Protein AF-A0AAV0R3B0-F1 (afdb_monomer)

Radius of gyration: 15.56 Å; Cα contacts (8 Å, |Δi|>4): 92; chains: 1; bounding box: 33×29×39 Å

Nearest PDB structures (foldseek):
  3kak-assembly1_B  TM=9.661E-01  e=2.501E-10  Glycine max
  3kaj-assembly1_A  TM=9.684E-01  e=2.501E-10  Glycine max
  5oes-assembly1_A  TM=9.987E-01  e=6.649E-10  Solanum tuberosum
  3kak-assembly1_A  TM=9.630E-01  e=2.850E-10  Glycine max
  3kaj-assembly1_B  TM=9.526E-01  e=2.850E-10  Glycine max

Structure (mmCIF, N/CA/C/O backbone):
data_AF-A0AAV0R3B0-F1
#
_entry.id   AF-A0AAV0R3B0-F1
#
loop_
_atom_site.group_PDB
_atom_site.id
_atom_site.type_symbol
_atom_site.label_atom_id
_atom_site.label_alt_id
_atom_site.label_comp_id
_atom_site.label_asym_id
_atom_site.label_entity_id
_atom_site.label_seq_id
_atom_site.pdbx_PDB_ins_code
_atom_site.Cartn_x
_atom_site.Cartn_y
_atom_site.Cartn_z
_atom_site.occupancy
_atom_site.B_iso_or_equiv
_atom_site.auth_seq_id
_atom_site.auth_comp_id
_atom_site.auth_asym_id
_atom_site.auth_atom_id
_atom_site.pdbx_PDB_model_num
ATOM 1 N N . MET A 1 1 ? -4.686 11.022 8.867 1.00 60.69 1 MET A N 1
ATOM 2 C CA . MET A 1 1 ? -4.350 9.580 8.938 1.00 60.69 1 MET A CA 1
ATOM 3 C C . MET A 1 1 ? -3.742 9.157 10.267 1.00 60.69 1 MET A C 1
ATOM 5 O O . MET A 1 1 ? -3.828 7.975 10.558 1.00 60.69 1 MET A O 1
ATOM 9 N N . ALA A 1 2 ? -3.249 10.084 11.100 1.00 69.44 2 ALA A N 1
ATOM 10 C CA . ALA A 1 2 ? -3.178 9.853 12.546 1.00 69.44 2 ALA A CA 1
ATOM 11 C C . ALA A 1 2 ? -4.500 9.276 13.103 1.00 69.44 2 ALA A C 1
ATOM 13 O O . ALA A 1 2 ? -4.475 8.395 13.940 1.00 69.44 2 ALA A O 1
ATOM 14 N N . GLU A 1 3 ? -5.640 9.679 12.538 1.00 78.50 3 GLU A N 1
ATOM 15 C CA . GLU A 1 3 ? -6.965 9.093 12.792 1.00 78.50 3 GLU A CA 1
ATOM 16 C C . GLU A 1 3 ? -7.047 7.574 12.533 1.00 78.50 3 GLU A C 1
ATOM 18 O O . GLU A 1 3 ? -7.582 6.855 13.357 1.00 78.50 3 GLU A O 1
ATOM 23 N N . ILE A 1 4 ? -6.438 7.042 11.460 1.00 84.00 4 ILE A N 1
ATOM 24 C CA . ILE A 1 4 ? -6.403 5.583 11.221 1.00 84.00 4 ILE A CA 1
ATOM 25 C C . ILE A 1 4 ? -5.455 4.886 12.208 1.00 84.00 4 ILE A C 1
ATOM 27 O O . ILE A 1 4 ? -5.718 3.758 12.598 1.00 84.00 4 ILE A O 1
ATOM 31 N N . ASP A 1 5 ? -4.362 5.536 12.624 1.00 86.75 5 ASP A N 1
ATOM 32 C CA . ASP A 1 5 ? -3.488 5.000 13.686 1.00 86.75 5 ASP A CA 1
ATOM 33 C C . ASP A 1 5 ? -4.220 4.940 15.038 1.00 86.75 5 ASP A C 1
ATOM 35 O O . ASP A 1 5 ? -3.955 4.053 15.840 1.00 86.75 5 ASP A O 1
ATOM 39 N N . GLN A 1 6 ? -5.131 5.886 15.289 1.00 87.75 6 GLN A N 1
ATOM 40 C CA . GLN A 1 6 ? -5.860 6.012 16.554 1.00 87.75 6 GLN A CA 1
ATOM 41 C C . GLN A 1 6 ? -7.130 5.160 16.611 1.00 87.75 6 GLN A C 1
ATOM 43 O O . GLN A 1 6 ? -7.431 4.593 17.656 1.00 87.75 6 GLN A O 1
ATOM 48 N N . GLU A 1 7 ? -7.876 5.079 15.512 1.00 92.69 7 GLU A N 1
ATOM 49 C CA . GLU A 1 7 ? -9.208 4.461 15.465 1.00 92.69 7 GLU A CA 1
ATOM 50 C C . GLU A 1 7 ? -9.240 3.144 14.686 1.00 92.69 7 GLU A C 1
ATOM 52 O O . GLU A 1 7 ? -10.281 2.489 14.616 1.00 92.69 7 GLU A O 1
ATOM 57 N N . GLY A 1 8 ? -8.130 2.788 14.039 1.00 95.12 8 GLY A N 1
ATOM 58 C CA . GLY A 1 8 ? -8.032 1.606 13.203 1.00 95.12 8 GLY A CA 1
ATOM 59 C C . GLY A 1 8 ? -7.732 0.349 14.010 1.00 95.12 8 GLY A C 1
ATOM 60 O O . GLY A 1 8 ? -6.726 0.278 14.715 1.00 95.12 8 GLY A O 1
ATOM 61 N N . GLU A 1 9 ? -8.532 -0.693 13.814 1.00 96.94 9 GLU A N 1
ATOM 62 C CA . GLU A 1 9 ? -8.262 -2.024 14.361 1.00 96.94 9 GLU A CA 1
ATOM 63 C C . GLU A 1 9 ? -8.576 -3.126 13.346 1.00 96.94 9 GLU A C 1
ATOM 65 O O . GLU A 1 9 ? -9.440 -2.979 12.483 1.00 96.94 9 GLU A O 1
ATOM 70 N N . ILE A 1 10 ? -7.847 -4.240 13.433 1.00 98.00 10 ILE A N 1
ATOM 71 C CA . ILE A 1 10 ? -8.080 -5.419 12.596 1.00 98.00 10 ILE A CA 1
ATOM 72 C C . ILE A 1 10 ? -8.753 -6.487 13.452 1.00 98.00 10 ILE A C 1
ATOM 74 O O . ILE A 1 10 ? -8.207 -6.906 14.474 1.00 98.00 10 ILE A O 1
ATOM 78 N N . GLN A 1 11 ? -9.922 -6.945 13.018 1.00 98.19 11 GLN A N 1
ATOM 79 C CA . GLN A 1 11 ? -10.639 -8.056 13.635 1.00 98.19 11 GLN A CA 1
ATOM 80 C C . GLN A 1 11 ? -9.923 -9.399 13.382 1.00 98.19 11 GLN A C 1
ATOM 82 O O . GLN A 1 11 ? -9.095 -9.495 12.475 1.00 98.19 11 GLN A O 1
ATOM 87 N N . PRO A 1 12 ? -10.230 -10.474 14.138 1.00 98.00 12 PRO A N 1
ATOM 88 C CA . PRO A 1 12 ? -9.577 -11.779 13.966 1.00 98.00 12 PRO A CA 1
ATOM 89 C C . PRO A 1 12 ? -9.679 -12.387 12.557 1.00 98.00 12 PRO A C 1
ATOM 91 O O . PRO A 1 12 ? -8.842 -13.206 12.187 1.00 98.00 12 PRO A O 1
ATOM 94 N N . ASP A 1 13 ? -10.682 -11.993 11.770 1.00 98.00 13 ASP A N 1
ATOM 95 C CA . ASP A 1 13 ? -10.880 -12.412 10.376 1.00 98.00 13 ASP A CA 1
ATOM 96 C C . ASP A 1 13 ? -10.117 -11.536 9.353 1.00 98.00 13 ASP A C 1
ATOM 98 O O . ASP A 1 13 ? -10.193 -11.759 8.143 1.00 98.00 13 ASP A O 1
ATOM 102 N N . GLY A 1 14 ? -9.370 -10.536 9.829 1.00 98.19 14 GLY A N 1
ATOM 103 C CA . GLY A 1 14 ? -8.623 -9.584 9.014 1.00 98.19 14 GLY A CA 1
ATOM 104 C C . GLY A 1 14 ? -9.418 -8.340 8.601 1.00 98.19 14 GLY A C 1
ATOM 105 O O . GLY A 1 14 ? -8.847 -7.461 7.946 1.00 98.19 14 GLY A O 1
ATOM 106 N N . THR A 1 15 ? -10.698 -8.218 8.967 1.00 98.56 15 THR A N 1
ATOM 107 C CA . THR A 1 15 ? -11.518 -7.041 8.645 1.00 98.56 15 THR A CA 1
ATOM 108 C C . THR A 1 15 ? -10.969 -5.796 9.341 1.00 98.56 15 THR A C 1
ATOM 110 O O . THR A 1 15 ? -10.792 -5.783 10.557 1.00 98.56 15 THR A O 1
ATOM 113 N N . LEU A 1 16 ? -10.704 -4.734 8.573 1.00 98.50 16 LEU A N 1
ATOM 114 C CA . LEU A 1 16 ? -10.340 -3.425 9.120 1.00 98.50 16 LEU A CA 1
ATOM 115 C C . LEU A 1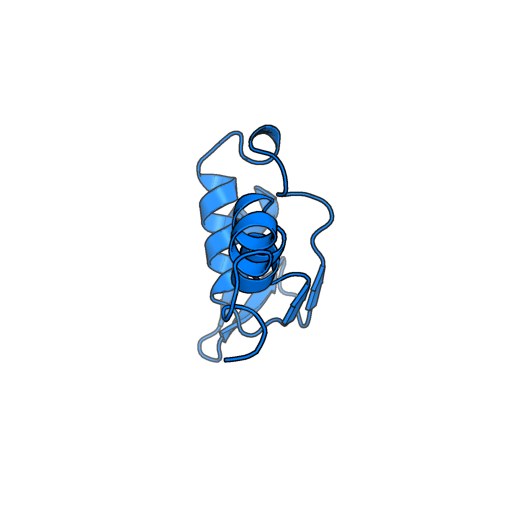 16 ? -11.602 -2.680 9.555 1.00 98.50 16 LEU A C 1
ATOM 117 O O . LEU A 1 16 ? -12.494 -2.455 8.731 1.00 98.50 16 LEU A O 1
ATOM 121 N N . LEU A 1 17 ? -11.631 -2.242 10.810 1.00 98.06 17 LEU A N 1
ATOM 122 C CA . LEU A 1 17 ? -12.571 -1.245 11.306 1.00 98.06 17 LEU A CA 1
ATOM 123 C C . LEU A 1 17 ? -11.876 0.111 11.425 1.00 98.06 17 LEU A C 1
ATOM 125 O O . LEU A 1 17 ? -10.735 0.181 11.873 1.00 98.06 17 LEU A O 1
ATOM 129 N N . VAL A 1 18 ? -12.572 1.183 11.049 1.00 96.69 18 VAL A N 1
ATOM 130 C CA . VAL A 1 18 ? -12.176 2.570 11.345 1.00 96.69 18 VAL A CA 1
ATOM 131 C C . VAL A 1 18 ? -13.398 3.284 11.904 1.00 96.69 18 VAL A C 1
ATOM 133 O O . VAL A 1 18 ? -14.454 3.284 11.266 1.00 96.69 18 VAL A O 1
ATOM 136 N N . GLY A 1 19 ? -13.299 3.811 13.126 1.00 94.31 19 GLY A N 1
ATOM 137 C CA . GLY A 1 19 ? -14.444 4.416 13.815 1.00 94.31 19 GLY A CA 1
ATOM 138 C C . GLY A 1 19 ? -15.645 3.462 13.922 1.00 94.31 19 GLY A C 1
ATOM 139 O O . GLY A 1 19 ? -16.786 3.878 13.733 1.00 94.31 19 GLY A O 1
ATOM 140 N N . GLY A 1 20 ? -15.392 2.158 14.107 1.00 94.75 20 GLY A N 1
ATOM 141 C CA . GLY A 1 20 ? -16.417 1.105 14.177 1.00 94.75 20 GLY A CA 1
ATOM 142 C C . GLY A 1 20 ? -17.024 0.662 12.837 1.00 94.75 20 GLY A C 1
ATOM 143 O O . GLY A 1 20 ? -17.873 -0.228 12.824 1.00 94.75 20 GLY A O 1
ATOM 144 N N . HIS A 1 21 ? -16.600 1.236 11.709 1.00 97.00 21 HIS A N 1
ATOM 145 C CA . HIS A 1 21 ? -17.121 0.893 10.384 1.00 97.00 21 HIS A CA 1
ATOM 146 C C . HIS A 1 21 ? -16.189 -0.070 9.650 1.00 97.00 21 HIS A C 1
ATOM 148 O O . HIS A 1 21 ? -14.989 0.180 9.551 1.00 97.00 21 HIS A O 1
ATOM 154 N N . ALA A 1 22 ? -16.753 -1.142 9.087 1.00 98.12 22 ALA A N 1
ATOM 155 C CA . ALA A 1 22 ? -16.003 -2.100 8.283 1.00 98.12 22 ALA A CA 1
ATOM 156 C C . ALA A 1 22 ? -15.580 -1.503 6.936 1.00 98.12 22 ALA A C 1
ATOM 158 O O . ALA A 1 22 ? -16.402 -0.974 6.182 1.00 98.12 22 ALA A O 1
ATOM 159 N N . ILE A 1 23 ? -14.292 -1.623 6.618 1.00 98.38 23 ILE A N 1
ATOM 160 C CA . ILE A 1 23 ? -13.696 -1.060 5.408 1.00 98.38 23 ILE A CA 1
ATOM 161 C C . ILE A 1 23 ? -13.455 -2.163 4.378 1.00 98.38 23 ILE A C 1
ATOM 163 O O . ILE A 1 23 ? -12.604 -3.030 4.559 1.00 98.38 23 ILE A O 1
ATOM 167 N N . ALA A 1 24 ? -14.173 -2.097 3.255 1.00 98.44 24 ALA A N 1
ATOM 168 C CA . ALA A 1 24 ? -13.992 -3.031 2.142 1.00 98.44 24 ALA A CA 1
ATOM 169 C C . ALA A 1 24 ? -12.872 -2.605 1.174 1.00 98.44 24 ALA A C 1
ATOM 171 O O . ALA A 1 24 ? -12.162 -3.452 0.633 1.00 98.44 24 ALA A O 1
ATOM 172 N N . VAL A 1 25 ? -12.705 -1.296 0.943 1.00 98.56 25 VAL A N 1
ATOM 173 C CA . VAL A 1 25 ? -11.742 -0.735 -0.018 1.00 98.56 25 VAL A CA 1
ATOM 174 C C . VAL A 1 25 ? -11.026 0.462 0.595 1.00 98.56 25 VAL A C 1
ATOM 176 O O . VAL A 1 25 ? -11.659 1.358 1.146 1.00 98.56 25 VAL A O 1
ATOM 179 N N . ILE A 1 26 ? -9.706 0.508 0.435 1.00 98.44 26 ILE A N 1
ATOM 180 C CA . ILE A 1 26 ? -8.859 1.645 0.792 1.00 98.44 26 ILE A CA 1
ATOM 181 C C . ILE A 1 26 ? -8.373 2.289 -0.500 1.00 98.44 26 ILE A C 1
ATOM 183 O O . ILE A 1 26 ? -7.576 1.707 -1.238 1.00 98.44 26 ILE A O 1
ATOM 187 N N . TYR A 1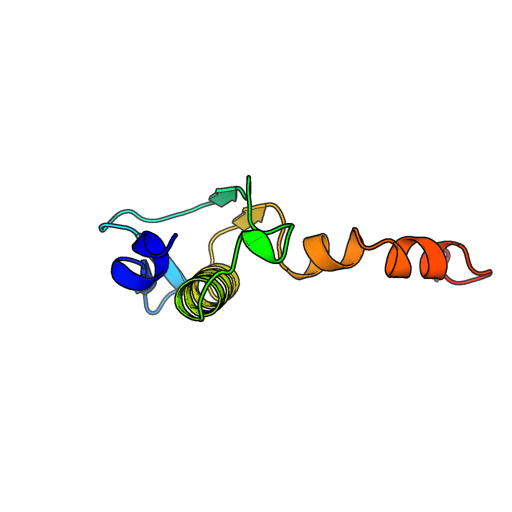 27 ? -8.844 3.502 -0.769 1.00 98.25 27 TYR A N 1
ATOM 188 C CA . TYR A 1 27 ? -8.464 4.268 -1.948 1.00 98.25 27 TYR A CA 1
ATOM 189 C C . TYR A 1 27 ? -7.470 5.373 -1.580 1.00 98.25 27 TYR A C 1
ATOM 191 O O . TYR A 1 27 ? -7.824 6.367 -0.944 1.00 98.25 27 TYR A O 1
ATOM 199 N N . PHE A 1 28 ? -6.208 5.208 -1.973 1.00 97.44 28 PHE A N 1
ATOM 200 C CA . PHE A 1 28 ? -5.150 6.150 -1.622 1.00 97.44 28 PHE A CA 1
ATOM 201 C C . PHE A 1 28 ? -5.176 7.392 -2.523 1.00 97.44 28 PHE A C 1
ATOM 203 O O . PHE A 1 28 ? -4.941 7.331 -3.731 1.00 97.44 28 PHE A O 1
ATOM 210 N N . ARG A 1 29 ? -5.378 8.560 -1.905 1.00 97.00 29 ARG A N 1
ATOM 211 C CA . ARG A 1 29 ? -5.236 9.896 -2.527 1.00 97.00 29 ARG A CA 1
ATOM 212 C C . ARG A 1 29 ? -4.113 10.740 -1.921 1.00 97.00 29 ARG A C 1
ATOM 214 O O . ARG A 1 29 ? -4.010 11.926 -2.200 1.00 97.00 29 ARG A O 1
ATOM 221 N N . ALA A 1 30 ? -3.278 10.102 -1.116 1.00 94.94 30 ALA A N 1
ATOM 222 C CA . ALA A 1 30 ? -2.076 10.626 -0.483 1.00 94.94 30 ALA A CA 1
ATOM 223 C C . ALA A 1 30 ? -1.103 9.450 -0.304 1.00 94.94 30 ALA A C 1
ATOM 225 O O . ALA A 1 30 ? -1.421 8.334 -0.723 1.00 94.94 30 ALA A O 1
ATOM 226 N N . ARG A 1 31 ? 0.014 9.663 0.399 1.00 92.75 31 ARG A N 1
ATOM 227 C CA . ARG A 1 31 ? 1.020 8.642 0.755 1.00 92.75 31 ARG A CA 1
ATOM 228 C C . ARG A 1 31 ? 1.977 8.277 -0.371 1.00 92.75 31 ARG A C 1
ATOM 230 O O . ARG A 1 31 ? 2.612 7.229 -0.305 1.00 92.75 31 ARG A O 1
ATOM 237 N N . TYR A 1 32 ? 2.093 9.140 -1.373 1.00 96.69 32 TYR A N 1
ATOM 238 C CA . TYR A 1 32 ? 3.009 8.970 -2.504 1.00 96.69 32 TYR A CA 1
ATOM 239 C C . TYR A 1 32 ? 4.296 9.786 -2.338 1.00 96.69 32 TYR A C 1
ATOM 241 O O . TYR A 1 32 ? 5.238 9.598 -3.106 1.00 96.69 32 TYR A O 1
ATOM 249 N N . ALA A 1 33 ? 4.348 10.680 -1.344 1.00 96.94 33 ALA A N 1
ATOM 250 C CA . ALA A 1 33 ? 5.503 11.518 -1.054 1.00 96.94 33 ALA A CA 1
ATOM 251 C C . ALA A 1 33 ? 5.946 11.378 0.413 1.00 96.94 33 ALA A C 1
ATOM 253 O O . ALA A 1 33 ? 5.106 11.172 1.292 1.00 96.94 33 ALA A O 1
ATOM 254 N N . PRO A 1 34 ? 7.245 11.556 0.721 1.00 97.56 34 PRO A N 1
ATOM 255 C CA . PRO A 1 34 ? 7.736 11.535 2.101 1.00 97.56 34 PRO A CA 1
ATOM 256 C C . PRO A 1 34 ? 7.051 12.562 3.009 1.00 97.56 34 PRO A C 1
ATOM 258 O O . PRO A 1 34 ? 6.832 12.291 4.182 1.00 97.56 34 PRO A O 1
ATOM 261 N N . THR A 1 35 ? 6.650 13.713 2.460 1.00 97.25 35 THR A N 1
ATOM 262 C CA . THR A 1 35 ? 5.927 14.771 3.186 1.00 97.25 35 THR A CA 1
ATOM 263 C C . THR A 1 35 ? 4.584 14.317 3.745 1.00 97.25 35 THR A C 1
ATOM 265 O O . THR A 1 35 ? 4.076 14.938 4.672 1.00 97.25 35 THR A O 1
ATOM 268 N N . ASP A 1 36 ? 4.013 13.232 3.218 1.00 96.38 36 ASP A N 1
ATOM 269 C CA . ASP A 1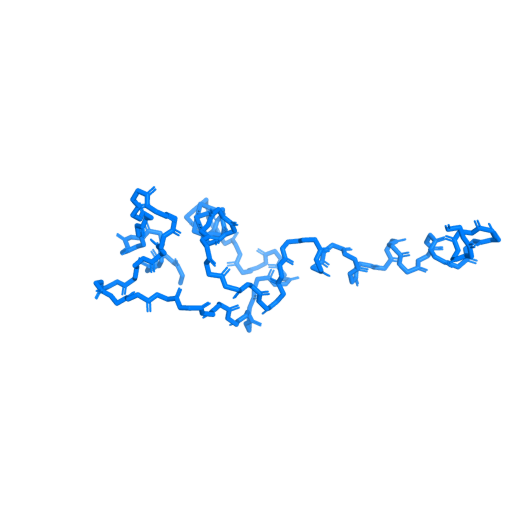 36 ? 2.795 12.660 3.777 1.00 96.38 36 ASP A CA 1
ATOM 270 C C . ASP A 1 36 ? 3.058 11.989 5.134 1.00 96.38 36 ASP A C 1
ATOM 272 O O . ASP A 1 36 ? 2.119 11.823 5.907 1.00 96.38 36 ASP A O 1
ATOM 276 N N . TYR A 1 37 ? 4.304 11.610 5.443 1.00 96.06 37 TYR A N 1
ATOM 277 C CA . TYR A 1 37 ? 4.728 10.832 6.613 1.00 96.06 37 TYR A CA 1
ATOM 278 C C . TYR A 1 37 ? 5.564 11.673 7.603 1.00 96.06 37 TYR A C 1
ATOM 280 O O . TYR A 1 37 ? 6.765 11.439 7.740 1.00 96.06 37 TYR A O 1
ATOM 288 N N . PRO A 1 38 ? 4.970 12.660 8.302 1.00 96.00 38 PRO A N 1
ATOM 289 C CA . PRO A 1 38 ? 5.698 13.496 9.255 1.00 96.00 38 PRO A CA 1
ATOM 290 C C . PRO A 1 38 ? 6.122 12.744 10.526 1.00 96.00 38 PRO A C 1
ATOM 292 O O . PRO A 1 38 ? 6.997 13.225 11.243 1.00 96.00 38 PRO A O 1
ATOM 295 N N . SER A 1 39 ? 5.510 11.593 10.829 1.00 96.19 39 SER A N 1
ATOM 296 C CA . SER A 1 39 ? 5.820 10.788 12.010 1.00 96.19 39 SER A CA 1
ATOM 297 C C . SER A 1 39 ? 5.630 9.281 11.772 1.00 96.19 39 SER A C 1
ATOM 299 O O . SER A 1 39 ? 5.174 8.835 10.720 1.00 96.19 39 SER A O 1
ATOM 301 N N . GLU A 1 40 ? 5.945 8.474 12.788 1.00 96.12 40 GLU A N 1
ATOM 302 C CA . GLU A 1 40 ? 5.726 7.020 12.773 1.00 96.12 40 GLU A CA 1
ATOM 303 C C . GLU A 1 40 ? 4.246 6.610 12.785 1.00 96.12 40 GLU A C 1
ATOM 305 O O . GLU A 1 40 ? 3.919 5.496 12.371 1.00 96.12 40 GLU A O 1
ATOM 310 N N . ALA A 1 41 ? 3.334 7.483 13.229 1.00 95.69 41 ALA A N 1
ATOM 311 C CA . ALA A 1 41 ? 1.895 7.188 13.235 1.00 95.69 41 ALA A CA 1
ATOM 312 C C . ALA A 1 41 ? 1.390 6.875 11.824 1.00 95.69 41 ALA A C 1
ATOM 314 O O . ALA A 1 41 ? 0.635 5.934 11.581 1.00 95.69 41 ALA A O 1
ATOM 315 N N . GLU A 1 42 ? 1.888 7.625 10.852 1.00 96.31 42 GLU A N 1
ATOM 316 C CA . GLU A 1 42 ? 1.564 7.434 9.455 1.00 96.31 42 GLU A CA 1
ATOM 317 C C . GLU A 1 42 ? 2.068 6.108 8.874 1.00 96.31 42 GLU A C 1
ATOM 319 O O . GLU A 1 42 ? 1.393 5.494 8.039 1.00 96.31 42 GLU A O 1
ATOM 324 N N . TRP A 1 43 ? 3.242 5.657 9.317 1.00 96.50 43 TRP A N 1
ATOM 325 C CA . TRP A 1 43 ? 3.810 4.373 8.919 1.00 96.50 43 TRP A CA 1
ATOM 326 C C . TRP A 1 43 ? 3.049 3.202 9.532 1.00 96.50 43 TRP A C 1
ATOM 328 O O . TRP A 1 43 ? 2.694 2.267 8.810 1.00 96.50 43 TRP A O 1
ATOM 338 N N . ARG A 1 44 ? 2.727 3.273 10.828 1.00 97.25 44 ARG A N 1
ATOM 339 C CA . ARG A 1 44 ? 1.907 2.263 11.514 1.00 97.25 44 ARG A CA 1
ATOM 340 C C . ARG A 1 44 ? 0.533 2.124 10.883 1.00 97.25 44 ARG A C 1
ATOM 342 O O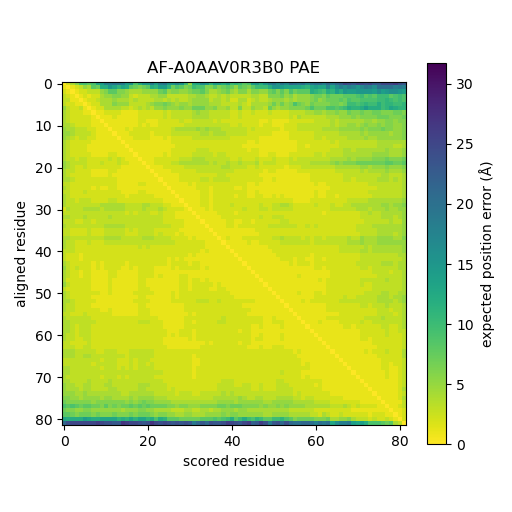 . ARG A 1 44 ? 0.125 1.010 10.565 1.00 97.25 44 ARG A O 1
ATOM 349 N N . ALA A 1 45 ? -0.133 3.236 10.599 1.00 96.81 45 ALA A N 1
ATOM 350 C CA . ALA A 1 45 ? -1.435 3.206 9.956 1.00 96.81 45 ALA A CA 1
ATOM 351 C C . ALA A 1 45 ? -1.367 2.664 8.515 1.00 96.81 45 ALA A C 1
ATOM 353 O O . ALA A 1 45 ? -2.247 1.910 8.097 1.00 96.81 45 ALA A O 1
ATOM 354 N N . ARG A 1 46 ? -0.299 2.960 7.752 1.00 97.69 46 ARG A N 1
ATOM 355 C CA . ARG A 1 46 ? -0.073 2.315 6.444 1.00 97.69 46 ARG A CA 1
ATOM 356 C C . ARG A 1 46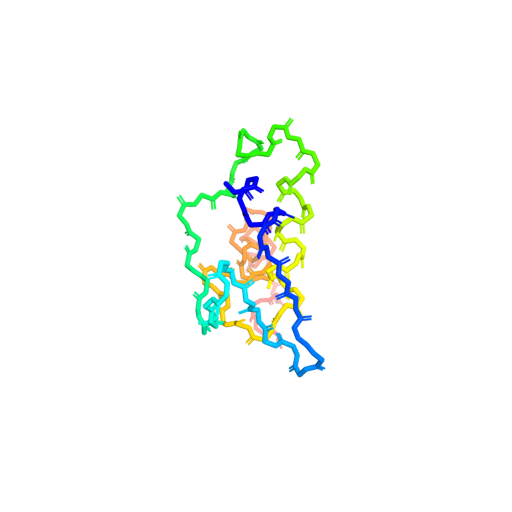 ? 0.100 0.802 6.590 1.00 97.69 46 ARG A C 1
ATOM 358 O O . ARG A 1 46 ? -0.498 0.059 5.818 1.00 97.69 46 ARG A O 1
ATOM 365 N N . LEU A 1 47 ? 0.881 0.350 7.570 1.00 97.88 47 LEU A N 1
ATOM 366 C CA . LEU A 1 47 ? 1.096 -1.073 7.834 1.00 97.88 47 LEU A CA 1
ATOM 367 C C . LEU A 1 47 ? -0.196 -1.783 8.263 1.00 97.88 47 LEU A C 1
ATOM 369 O O . LEU A 1 47 ? -0.464 -2.881 7.779 1.00 97.88 47 LEU A O 1
ATOM 373 N N . LEU A 1 48 ? -0.999 -1.158 9.127 1.00 97.81 48 LEU A N 1
ATOM 374 C CA . LEU A 1 48 ? -2.307 -1.659 9.554 1.00 97.81 48 LEU A CA 1
ATOM 375 C C . LEU A 1 48 ? -3.213 -1.896 8.339 1.00 97.81 48 LEU A C 1
ATOM 377 O O . LEU A 1 48 ? -3.701 -3.001 8.120 1.00 97.81 48 LEU A O 1
ATOM 381 N N . MET A 1 49 ? -3.355 -0.882 7.486 1.00 97.69 49 MET A N 1
ATOM 382 C CA . MET A 1 49 ? -4.131 -0.978 6.251 1.00 97.69 49 MET A CA 1
ATOM 383 C C . MET A 1 49 ? -3.652 -2.115 5.340 1.00 97.69 49 MET A C 1
ATOM 385 O O . MET A 1 49 ? -4.469 -2.914 4.883 1.00 97.69 49 MET A O 1
ATOM 389 N N . GLU A 1 50 ? -2.344 -2.231 5.094 1.00 98.31 50 GLU A N 1
ATOM 390 C CA . GLU A 1 50 ? -1.794 -3.276 4.216 1.00 98.31 50 GLU A CA 1
ATOM 391 C C . GLU A 1 50 ? -1.984 -4.693 4.782 1.00 98.31 50 GLU A C 1
ATOM 393 O O . GLU A 1 50 ? -2.186 -5.625 4.004 1.00 98.31 50 GLU A O 1
ATOM 398 N N . ARG A 1 51 ? -1.974 -4.859 6.113 1.00 98.00 51 ARG A N 1
ATOM 399 C CA . ARG A 1 51 ? -2.224 -6.147 6.788 1.00 98.00 51 ARG A CA 1
ATOM 400 C C . ARG A 1 51 ? -3.692 -6.576 6.784 1.00 98.00 51 ARG A C 1
ATOM 402 O O . ARG A 1 51 ? -3.959 -7.754 6.994 1.00 98.00 51 ARG A O 1
ATOM 409 N N . SER A 1 52 ? -4.623 -5.651 6.564 1.00 98.44 52 SER A N 1
ATOM 410 C CA . SER A 1 52 ? -6.056 -5.957 6.550 1.00 98.44 52 SER A CA 1
ATOM 411 C C . SER A 1 52 ? -6.520 -6.678 5.279 1.00 98.44 52 SER A C 1
ATOM 413 O O . SER A 1 52 ? -5.877 -6.602 4.224 1.00 98.44 52 SER A O 1
ATOM 415 N N . SER A 1 53 ? -7.701 -7.291 5.361 1.00 98.44 53 SER A N 1
ATOM 416 C CA . SER A 1 53 ? -8.415 -7.934 4.250 1.00 98.44 53 SER A CA 1
ATOM 417 C C . SER A 1 53 ? -9.038 -6.943 3.259 1.00 98.44 53 SER A C 1
ATOM 419 O O . SER A 1 53 ? -9.490 -7.356 2.192 1.00 98.44 53 SER A O 1
ATOM 421 N N . ALA A 1 54 ? -9.046 -5.639 3.563 1.00 98.69 54 ALA A N 1
ATOM 422 C CA . ALA A 1 54 ? -9.563 -4.624 2.650 1.00 98.69 54 ALA A CA 1
ATOM 423 C C . ALA A 1 54 ? -8.799 -4.642 1.312 1.00 98.69 54 ALA A C 1
ATOM 425 O O . ALA A 1 54 ? -7.598 -4.931 1.257 1.00 98.69 54 ALA A O 1
ATOM 426 N N . ILE A 1 55 ? -9.471 -4.294 0.217 1.00 98.81 55 ILE A N 1
ATOM 427 C CA . ILE A 1 55 ? -8.838 -4.135 -1.097 1.00 98.81 55 ILE A CA 1
ATOM 428 C C . ILE A 1 55 ? -8.087 -2.804 -1.112 1.00 98.81 55 ILE A C 1
ATOM 430 O O . ILE A 1 55 ? -8.677 -1.744 -0.918 1.00 98.81 55 ILE A O 1
ATOM 434 N N . LYS A 1 56 ? -6.777 -2.842 -1.365 1.00 98.69 56 LYS A N 1
ATOM 435 C CA . LYS A 1 56 ? -5.947 -1.635 -1.450 1.00 98.69 56 LYS A CA 1
ATOM 436 C C . LYS A 1 56 ? -5.886 -1.136 -2.893 1.00 98.69 56 LYS A C 1
ATOM 438 O O . LYS A 1 56 ? -5.561 -1.896 -3.803 1.00 98.69 56 LYS A O 1
ATOM 443 N N . CYS A 1 57 ? -6.143 0.152 -3.095 1.00 98.44 57 CYS A N 1
ATOM 444 C CA . CYS A 1 57 ? -6.052 0.833 -4.381 1.00 98.44 57 CYS A CA 1
ATOM 445 C C . CYS A 1 57 ? -5.112 2.050 -4.263 1.00 98.44 57 CYS A C 1
ATOM 447 O O . CYS A 1 57 ? -5.569 3.139 -3.904 1.00 98.44 57 CYS A O 1
ATOM 449 N N . PRO A 1 58 ? -3.803 1.885 -4.538 1.00 98.31 58 PRO A N 1
ATOM 450 C CA . PRO A 1 58 ? -3.092 0.631 -4.825 1.00 98.31 58 PRO A CA 1
ATOM 451 C C . PRO A 1 58 ? -2.647 -0.119 -3.555 1.00 98.31 58 PRO A C 1
ATOM 453 O O . PRO A 1 58 ? -2.512 0.483 -2.493 1.00 98.31 58 PRO A O 1
ATOM 456 N N . SER A 1 59 ? -2.355 -1.421 -3.677 1.00 98.44 59 SER A N 1
ATOM 457 C CA . SER A 1 59 ? -1.578 -2.182 -2.680 1.00 98.44 59 SER A CA 1
ATOM 458 C C . SER A 1 59 ? -0.121 -1.720 -2.622 1.00 98.44 59 SER A C 1
ATOM 460 O O . SER A 1 59 ? 0.365 -1.054 -3.543 1.00 98.44 59 SER A O 1
ATOM 462 N N . ILE A 1 60 ? 0.622 -2.123 -1.582 1.00 98.38 60 ILE A N 1
ATOM 463 C CA . ILE A 1 60 ? 2.059 -1.818 -1.502 1.00 98.38 60 ILE A CA 1
ATOM 464 C C . ILE A 1 60 ? 2.847 -2.356 -2.706 1.00 98.38 60 ILE A C 1
ATOM 466 O O . ILE A 1 60 ? 3.728 -1.662 -3.207 1.00 98.38 60 ILE A O 1
ATOM 470 N N . SER A 1 61 ? 2.498 -3.536 -3.233 1.00 98.50 61 SER A N 1
ATOM 471 C CA . SER A 1 61 ? 3.140 -4.086 -4.433 1.00 98.50 61 SER A CA 1
ATOM 472 C C . SER A 1 61 ? 2.879 -3.214 -5.660 1.00 98.50 61 SER A C 1
ATOM 474 O O . SER A 1 61 ? 3.831 -2.807 -6.319 1.00 98.50 61 SER A O 1
ATOM 476 N N . TYR A 1 62 ? 1.623 -2.836 -5.914 1.00 98.44 62 TYR A N 1
ATOM 477 C CA . TYR A 1 62 ? 1.269 -1.951 -7.030 1.00 98.44 62 TYR A CA 1
ATOM 478 C C . TYR A 1 62 ? 1.925 -0.573 -6.909 1.00 98.44 62 TYR A C 1
ATOM 480 O O . TYR A 1 62 ? 2.377 -0.013 -7.907 1.00 98.44 62 TYR A O 1
ATOM 488 N N . HIS A 1 63 ? 2.025 -0.037 -5.690 1.00 98.44 63 HIS A N 1
ATOM 489 C CA . HIS A 1 63 ? 2.746 1.206 -5.435 1.00 98.44 63 HIS A CA 1
ATOM 490 C C . HIS A 1 63 ? 4.214 1.083 -5.878 1.00 98.44 63 HIS A C 1
ATOM 492 O O . HIS A 1 63 ? 4.705 1.926 -6.630 1.00 98.44 63 HIS A O 1
ATOM 498 N N . LEU A 1 64 ? 4.912 0.021 -5.461 1.00 98.56 64 LEU A N 1
ATOM 499 C CA . LEU A 1 64 ? 6.321 -0.202 -5.804 1.00 98.56 64 LEU A CA 1
ATOM 500 C C . LEU A 1 64 ? 6.532 -0.467 -7.303 1.00 98.56 64 LEU A C 1
ATOM 502 O O . LEU A 1 64 ? 7.500 0.033 -7.885 1.00 98.56 64 LEU A O 1
ATOM 506 N N . THR A 1 65 ? 5.611 -1.1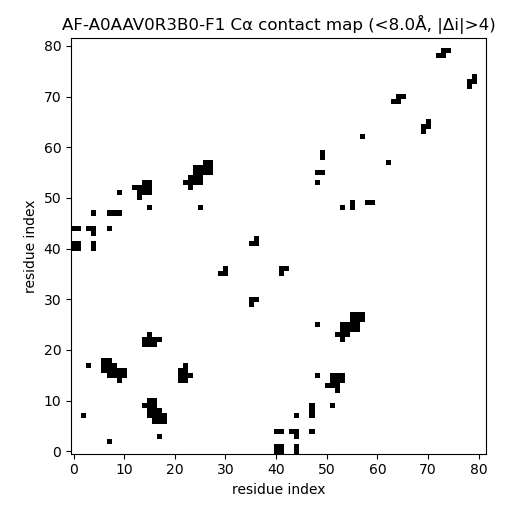81 -7.951 1.00 98.44 65 THR A N 1
ATOM 507 C CA . THR A 1 65 ? 5.642 -1.418 -9.402 1.00 98.44 65 THR A CA 1
ATOM 508 C C . THR A 1 65 ? 5.574 -0.113 -10.204 1.00 98.44 65 THR A C 1
ATOM 510 O O . THR A 1 65 ? 6.172 -0.024 -11.272 1.00 98.44 65 THR A O 1
ATOM 513 N N . GLY A 1 66 ? 4.931 0.937 -9.679 1.00 98.19 66 GLY A N 1
ATOM 514 C CA . GLY A 1 66 ? 4.869 2.261 -10.316 1.00 98.19 66 GLY A CA 1
ATOM 515 C C . GLY A 1 66 ? 6.162 3.088 -10.243 1.00 98.19 66 GLY A C 1
ATOM 516 O O . GLY A 1 66 ? 6.220 4.202 -10.776 1.00 98.19 66 GLY A O 1
ATOM 517 N N . THR A 1 67 ? 7.208 2.594 -9.575 1.00 98.75 67 THR A N 1
ATOM 518 C CA . THR A 1 67 ? 8.469 3.334 -9.444 1.00 98.75 67 THR A CA 1
ATOM 519 C C . THR A 1 67 ? 9.214 3.428 -10.775 1.00 98.75 67 THR A C 1
ATOM 521 O O . THR A 1 67 ? 9.213 2.516 -11.602 1.00 98.75 67 THR A O 1
ATOM 524 N N . LYS A 1 68 ? 9.955 4.527 -10.958 1.00 98.69 68 LYS A N 1
ATOM 525 C CA . LYS A 1 68 ? 10.821 4.710 -12.135 1.00 98.69 68 LYS A CA 1
ATOM 526 C C . LYS A 1 68 ? 11.910 3.643 -12.235 1.00 98.69 68 LYS A C 1
ATOM 528 O O . LYS A 1 68 ? 12.358 3.330 -13.333 1.00 98.69 68 LYS A O 1
ATOM 533 N N . LYS A 1 69 ? 12.306 3.048 -11.105 1.00 9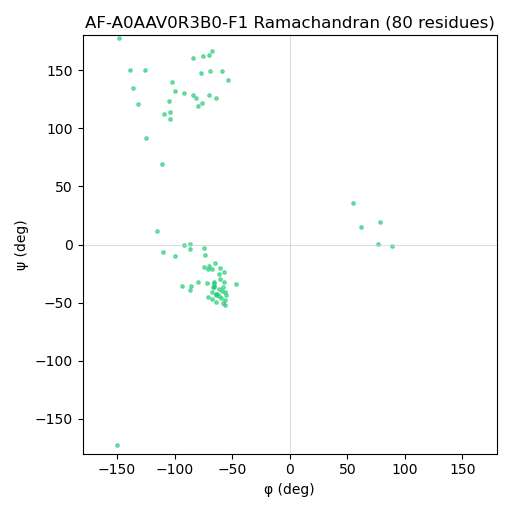8.62 69 LYS A N 1
ATOM 534 C CA . LYS A 1 69 ? 13.253 1.937 -11.098 1.00 98.62 69 LYS A CA 1
ATOM 535 C C . LYS A 1 69 ? 12.654 0.682 -11.731 1.00 98.62 69 LYS A C 1
ATOM 537 O O . LYS A 1 69 ? 13.306 0.097 -12.586 1.00 98.62 69 LYS A O 1
ATOM 542 N N . ILE A 1 70 ? 11.424 0.308 -11.37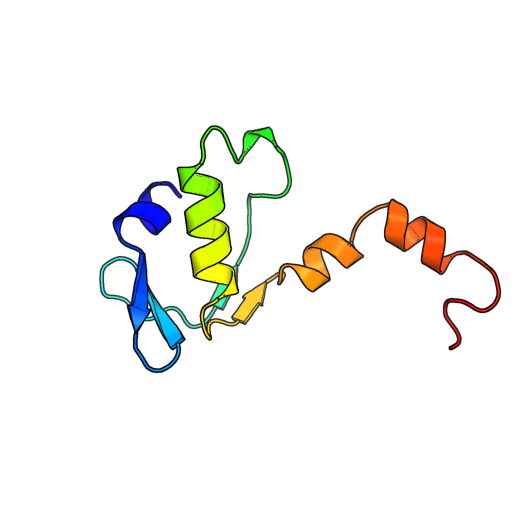1 1.00 98.50 70 ILE A N 1
ATOM 543 C CA . ILE A 1 70 ? 10.737 -0.818 -12.017 1.00 98.50 70 ILE A CA 1
ATOM 544 C C . ILE A 1 70 ? 10.506 -0.529 -13.501 1.00 98.50 70 ILE A C 1
ATOM 546 O O . ILE A 1 70 ? 10.814 -1.379 -14.32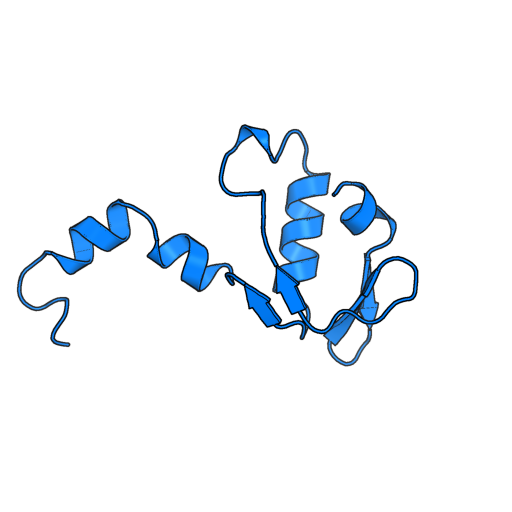8 1.00 98.50 70 ILE A O 1
ATOM 550 N N . GLN A 1 71 ? 10.093 0.690 -13.860 1.00 98.62 71 GLN A N 1
ATOM 551 C CA . GLN A 1 71 ? 9.983 1.093 -15.267 1.00 98.62 71 GLN A CA 1
ATOM 552 C C . GLN A 1 71 ? 11.302 0.896 -16.041 1.00 98.62 71 GLN A C 1
ATOM 554 O O . GLN A 1 71 ? 11.287 0.403 -17.164 1.00 98.62 71 GLN A O 1
ATOM 559 N N . GLN A 1 72 ? 12.442 1.263 -15.449 1.00 98.62 72 GLN A N 1
ATOM 560 C CA . GLN A 1 72 ? 13.757 1.070 -16.062 1.00 98.62 72 GLN A CA 1
ATOM 561 C C . GLN A 1 72 ? 14.135 -0.413 -16.179 1.00 98.62 72 GLN A C 1
ATOM 563 O O . GLN A 1 72 ? 14.714 -0.807 -17.189 1.00 98.62 72 GLN A O 1
ATOM 568 N N . GLU A 1 73 ? 13.844 -1.226 -15.161 1.00 98.31 73 GLU A N 1
ATOM 569 C CA . GLU A 1 73 ? 14.112 -2.670 -15.184 1.00 98.31 73 GLU A CA 1
ATOM 570 C C . GLU A 1 73 ? 13.290 -3.383 -16.263 1.00 98.31 73 GLU A C 1
ATOM 572 O O . GLU A 1 73 ? 13.855 -4.161 -17.025 1.00 98.31 73 GLU A O 1
ATOM 577 N N . LEU A 1 74 ? 12.004 -3.046 -16.399 1.00 97.94 74 LEU A N 1
ATOM 578 C CA . LEU A 1 74 ? 11.121 -3.592 -17.438 1.00 97.94 74 LEU A CA 1
ATOM 579 C C . LEU A 1 74 ? 11.538 -3.205 -18.867 1.00 97.94 74 LEU A C 1
ATOM 581 O O . LEU A 1 74 ? 11.074 -3.818 -19.819 1.00 97.94 74 LEU A O 1
ATOM 585 N N . ALA A 1 75 ? 12.406 -2.202 -19.030 1.00 97.75 75 ALA A N 1
ATOM 586 C CA . ALA A 1 75 ? 12.949 -1.799 -20.326 1.00 97.75 75 ALA A CA 1
ATOM 587 C C . ALA A 1 75 ? 14.211 -2.585 -20.738 1.00 97.75 75 ALA A C 1
ATOM 589 O O . ALA A 1 75 ? 14.752 -2.345 -21.819 1.00 97.75 75 ALA A O 1
ATOM 590 N N . LYS A 1 76 ? 14.733 -3.478 -19.885 1.00 98.06 76 LYS A N 1
ATOM 591 C CA . LYS A 1 76 ? 15.880 -4.329 -20.231 1.00 98.06 76 LYS A CA 1
ATOM 592 C C . LYS A 1 76 ? 15.441 -5.491 -21.137 1.00 98.06 76 LYS A C 1
ATOM 594 O O . LYS A 1 76 ? 14.335 -5.997 -20.951 1.00 98.06 76 LYS A O 1
ATOM 599 N N . PRO A 1 77 ? 16.309 -5.959 -22.056 1.00 97.75 77 PRO A N 1
ATOM 600 C CA . PRO A 1 77 ? 16.033 -7.154 -22.852 1.00 97.75 77 PRO A CA 1
ATOM 601 C C . PRO A 1 77 ? 15.671 -8.362 -21.978 1.00 97.75 77 PRO A C 1
ATOM 603 O O . PRO A 1 77 ? 16.268 -8.553 -20.915 1.00 97.75 77 PRO A O 1
ATOM 606 N N . ASP A 1 78 ? 14.712 -9.165 -22.442 1.00 96.06 78 ASP A N 1
ATOM 607 C CA . ASP A 1 78 ? 14.271 -10.433 -21.841 1.00 96.06 78 ASP A CA 1
ATOM 608 C C . ASP A 1 78 ? 13.672 -10.336 -20.423 1.00 96.06 78 ASP A C 1
ATOM 610 O O . ASP A 1 78 ? 13.579 -11.350 -19.722 1.00 96.06 78 ASP A O 1
ATOM 614 N N . VAL A 1 79 ? 13.301 -9.136 -19.958 1.00 97.31 79 VAL A N 1
ATOM 615 C CA . VAL A 1 79 ? 12.659 -8.946 -18.643 1.00 97.31 79 VAL A CA 1
ATOM 616 C C . VAL A 1 79 ? 11.136 -8.937 -18.742 1.00 97.31 79 VAL A C 1
ATOM 618 O O . VAL A 1 79 ? 10.482 -9.424 -17.826 1.00 97.31 79 VAL A O 1
ATOM 621 N N . LEU A 1 80 ? 10.564 -8.392 -19.818 1.00 96.00 80 LEU A N 1
ATOM 622 C CA . LEU A 1 80 ? 9.111 -8.277 -19.962 1.00 96.00 80 LEU A CA 1
ATOM 623 C C . LEU A 1 80 ? 8.466 -9.600 -20.404 1.00 96.00 80 LEU A C 1
ATOM 625 O O . LEU A 1 80 ? 7.327 -9.880 -20.044 1.00 96.00 80 LEU A O 1
ATOM 629 N N . GLU A 1 81 ? 9.187 -10.393 -21.193 1.00 92.88 81 GLU A N 1
ATOM 630 C CA . GLU A 1 81 ? 8.698 -11.594 -21.874 1.00 92.88 81 GLU A CA 1
ATOM 631 C C . GLU A 1 81 ? 8.883 -12.901 -21.077 1.00 92.88 81 GLU A C 1
ATOM 633 O O . GLU A 1 81 ? 8.518 -13.967 -21.576 1.00 92.88 81 GLU A O 1
ATOM 638 N N . LYS A 1 82 ? 9.457 -12.840 -19.869 1.00 58.47 82 LYS A N 1
ATOM 639 C CA . LYS A 1 82 ? 9.583 -13.987 -18.953 1.00 58.47 82 LYS A CA 1
ATOM 640 C C . LYS A 1 82 ? 8.387 -14.097 -18.019 1.00 58.47 82 LYS A C 1
ATOM 642 O O . LYS A 1 82 ? 7.952 -15.249 -17.802 1.00 58.47 82 LYS A O 1
#

Solvent-accessible surface area (backbone atoms only — not comparable to full-atom values): 4894 Å² total; per-residue (Å²): 96,58,60,46,46,72,43,44,47,69,45,99,88,25,48,28,27,49,82,85,41,79,45,66,67,47,76,65,89,66,78,86,50,72,85,64,48,88,50,66,48,42,52,52,27,51,52,52,56,70,69,23,67,33,46,51,45,68,36,75,65,58,54,57,58,72,33,70,65,46,54,54,54,54,68,41,87,80,53,74,85,109

pLDDT: mean 95.5, std 7.2, range [58.47, 98.81]

Foldseek 3Di:
DLQLLVQWDADPVQFIDRVNDTAQADADPDDLDCVSDPDCSSVNSLVSVLSGPHCYNPHPVVSVCPDVVVVVQCPDPPRVVD

Mean predicted aligned error: 3.08 Å

Sequence (82 aa):
MAEIDQEGEIQPDGTLLVGGHAIAVIYFRARYAPTDYPSEAEWRARLLMERSSAIKCPSISYHLTGTKKIQQELAKPDVLEK

Organism: NCBI:txid586396

Secondary structure (DSSP, 8-state):
-HHHHHHEEE-TTSPEEETTEEESEEE-SS-SSGGG-SSHHHHHHHHHHHHSSSEEET-HHHHHHTSHHHHHHHTSTTTS--

InterPro domains:
  IPR004887 Glutathione synthase, substrate-binding domain [PF03199] (2-64)
  IPR005615 Glutathione synthase [PTHR11130] (1-82)
  IPR016185 Pre-ATP-grasp domain superfamily [SSF52440] (2-67)
  IPR037013 Glutathione synthase, substrate-binding domain superfamily [G3DSA:3.40.50.1760] (1-66)